Protein AF-A0A4Y9FFL8-F1 (afdb_monomer_lite)

Sequence (104 aa):
MRAQAFAAELDRLGPDADGRYERDERHRDDGAGQRETKPERLPLFPPLPPAAPYPLDALGPILGEAASAIARKVQAPAAIAAQSVLAAASLAVQAHADVRMPYG

Foldseek 3Di:
DPPVVVVVVVVVPDPPPPPPDDDDDPDDDDDDDDPPPDDDDDDPDDPDDDDDADCLCVVPDPLSVQLVVCCVVVVHRSVVSSVVSVVVVCVVCPVPDDDDDPPD

Structure (mmCIF, N/CA/C/O backbone):
data_AF-A0A4Y9FFL8-F1
#
_entry.id   AF-A0A4Y9FFL8-F1
#
loop_
_atom_site.group_PDB
_atom_site.id
_atom_site.type_symbol
_atom_site.label_atom_id
_atom_site.label_alt_id
_atom_site.label_comp_id
_atom_site.label_asym_id
_atom_site.label_entity_id
_atom_site.label_seq_id
_atom_site.pdbx_PDB_ins_code
_atom_site.Cartn_x
_atom_site.Cartn_y
_atom_site.Cartn_z
_atom_site.occupancy
_atom_site.B_iso_or_equiv
_atom_site.auth_seq_id
_atom_site.auth_comp_id
_atom_site.auth_asym_id
_atom_site.auth_atom_id
_atom_site.pdbx_PDB_model_num
ATOM 1 N N . MET A 1 1 ? 19.309 22.446 35.422 1.00 55.34 1 MET A N 1
ATOM 2 C CA . MET A 1 1 ? 18.601 23.109 36.542 1.00 55.34 1 MET A CA 1
ATOM 3 C C . MET A 1 1 ? 17.580 24.137 36.010 1.00 55.34 1 MET A C 1
ATOM 5 O O . MET A 1 1 ? 17.666 25.309 36.333 1.00 55.34 1 MET A O 1
ATOM 9 N N . ARG A 1 2 ? 16.642 23.726 35.132 1.00 57.72 2 ARG A N 1
ATOM 10 C CA . ARG A 1 2 ? 15.629 24.617 34.505 1.00 57.72 2 ARG A CA 1
ATOM 11 C C . ARG A 1 2 ? 14.190 24.067 34.515 1.00 57.72 2 ARG A C 1
ATOM 13 O O . ARG A 1 2 ? 13.279 24.782 34.131 1.00 57.72 2 ARG A O 1
ATOM 20 N N . ALA A 1 3 ? 13.971 22.838 34.988 1.00 51.78 3 ALA A N 1
ATOM 21 C CA . ALA A 1 3 ? 12.637 22.227 35.018 1.00 51.78 3 ALA A CA 1
ATOM 22 C C . ALA A 1 3 ? 11.778 22.706 36.206 1.00 51.78 3 ALA A C 1
ATOM 24 O O . ALA A 1 3 ? 10.569 22.849 36.072 1.00 51.78 3 ALA A O 1
ATOM 25 N N . GLN A 1 4 ? 12.398 23.015 37.351 1.00 53.84 4 GLN A N 1
ATOM 26 C CA . GLN A 1 4 ? 11.656 23.397 38.562 1.00 53.84 4 GLN A CA 1
ATOM 27 C C . GLN A 1 4 ? 11.091 24.824 38.512 1.00 53.84 4 GLN A C 1
ATOM 29 O O . GLN A 1 4 ? 10.057 25.088 39.112 1.00 53.84 4 GLN A O 1
ATOM 34 N N . ALA A 1 5 ? 11.713 25.725 37.744 1.00 58.94 5 ALA A N 1
ATOM 35 C CA . ALA A 1 5 ? 11.212 27.090 37.573 1.00 58.94 5 ALA A CA 1
ATOM 36 C C . ALA A 1 5 ? 9.942 27.146 36.703 1.00 58.94 5 ALA A C 1
ATOM 38 O O . ALA A 1 5 ? 9.076 27.975 36.943 1.00 58.94 5 ALA A O 1
ATOM 39 N N . PHE A 1 6 ? 9.809 26.245 35.724 1.00 55.44 6 PHE A N 1
ATOM 40 C CA . PHE A 1 6 ? 8.643 26.199 34.836 1.00 55.44 6 PHE A CA 1
ATOM 41 C C . PHE A 1 6 ? 7.421 25.565 35.518 1.00 55.44 6 PHE A C 1
ATOM 43 O O . PHE A 1 6 ? 6.304 26.034 35.342 1.00 55.44 6 PHE A O 1
ATOM 50 N N . ALA A 1 7 ? 7.636 24.550 36.361 1.00 55.81 7 ALA A N 1
ATOM 51 C CA . ALA A 1 7 ? 6.566 23.930 37.143 1.00 55.81 7 ALA A CA 1
ATOM 52 C C . ALA A 1 7 ? 5.965 24.889 38.190 1.00 55.81 7 ALA A C 1
ATOM 54 O O . ALA A 1 7 ? 4.754 24.902 38.373 1.00 55.81 7 ALA A O 1
ATOM 55 N N . ALA A 1 8 ? 6.788 25.734 38.823 1.00 59.16 8 ALA A N 1
ATOM 56 C CA . ALA A 1 8 ? 6.314 26.749 39.770 1.00 59.16 8 ALA A CA 1
ATOM 57 C C . ALA A 1 8 ? 5.522 27.888 39.093 1.00 59.16 8 ALA A C 1
ATOM 59 O O . ALA A 1 8 ? 4.647 28.489 39.710 1.00 59.16 8 ALA A O 1
ATOM 60 N N . GLU A 1 9 ? 5.816 28.182 37.824 1.00 57.25 9 GLU A N 1
ATOM 61 C CA . GLU A 1 9 ? 5.106 29.206 37.050 1.00 57.25 9 GLU A CA 1
ATOM 62 C C . GLU A 1 9 ? 3.740 28.703 36.555 1.00 57.25 9 GLU A C 1
ATOM 64 O O . GLU A 1 9 ? 2.776 29.464 36.509 1.00 57.25 9 GLU A O 1
ATOM 69 N N . LEU A 1 10 ? 3.631 27.405 36.253 1.00 59.69 10 LEU A N 1
ATOM 70 C CA . LEU A 1 10 ? 2.363 26.765 35.894 1.00 59.69 10 LEU A CA 1
ATOM 71 C C . LEU A 1 10 ? 1.413 26.610 37.090 1.00 59.69 10 LEU A C 1
ATOM 73 O O . LEU A 1 10 ? 0.207 26.705 36.907 1.00 59.69 10 LEU A O 1
ATOM 77 N N . ASP A 1 11 ? 1.940 26.441 38.303 1.00 62.75 11 ASP A N 1
ATOM 78 C CA . ASP A 1 11 ? 1.142 26.389 39.539 1.00 62.75 11 ASP A CA 1
ATOM 79 C C . ASP A 1 11 ? 0.591 27.775 39.941 1.00 62.75 11 ASP A C 1
ATOM 81 O O . ASP A 1 11 ? -0.494 27.891 40.506 1.00 62.75 11 ASP A O 1
ATOM 85 N N . ARG A 1 12 ? 1.296 28.860 39.571 1.00 58.19 12 ARG A N 1
ATOM 86 C CA . ARG A 1 12 ? 0.791 30.245 39.683 1.00 58.19 12 ARG A CA 1
ATOM 87 C C . ARG A 1 12 ? -0.357 30.546 38.728 1.00 58.19 12 ARG A C 1
ATOM 89 O O . ARG A 1 12 ? -1.192 31.394 39.033 1.00 58.19 12 ARG A O 1
ATOM 96 N N . LEU A 1 13 ? -0.377 29.890 37.575 1.00 55.12 13 LEU A N 1
ATOM 97 C CA . LEU A 1 13 ? -1.447 29.972 36.587 1.00 55.12 13 LEU A CA 1
ATOM 98 C C . LEU A 1 13 ? -2.471 28.869 36.869 1.00 55.12 13 LEU A C 1
ATOM 100 O O . LEU A 1 13 ? -2.753 28.014 36.031 1.00 55.12 13 LEU A O 1
ATOM 104 N N . GLY A 1 14 ? -3.033 28.910 38.080 1.00 50.06 14 GLY A N 1
ATOM 105 C CA . GLY A 1 14 ? -4.270 28.207 38.392 1.00 50.06 14 GLY A CA 1
ATOM 106 C C . GLY A 1 14 ? -5.394 28.593 37.410 1.00 50.06 14 GLY A C 1
ATOM 107 O O . GLY A 1 14 ? -5.297 29.612 36.719 1.00 50.06 14 GLY A O 1
ATOM 108 N N . PRO A 1 15 ? -6.458 27.780 37.317 1.00 54.72 15 PRO A N 1
ATOM 109 C CA . PRO A 1 15 ? -7.449 27.777 36.233 1.00 54.72 15 PRO A CA 1
ATOM 110 C C . PRO A 1 15 ? -8.448 28.957 36.244 1.00 54.72 15 PRO A C 1
ATOM 112 O O . PRO A 1 15 ? -9.603 28.796 35.863 1.00 54.72 15 PRO A O 1
ATOM 115 N N . ASP A 1 16 ? -8.006 30.159 36.609 1.00 53.19 16 ASP A N 1
ATOM 116 C CA . ASP A 1 16 ? -8.844 31.354 36.773 1.00 53.19 16 ASP A CA 1
ATOM 117 C C . ASP A 1 16 ? -8.692 32.349 35.604 1.00 53.19 16 ASP A C 1
ATOM 119 O O . ASP A 1 16 ? -8.717 33.570 35.776 1.00 53.19 16 ASP A O 1
ATOM 123 N N . ALA A 1 17 ? -8.542 31.841 34.377 1.00 51.78 17 ALA A N 1
ATOM 124 C CA . ALA A 1 17 ? -8.504 32.667 33.163 1.00 51.78 17 ALA A CA 1
ATOM 125 C C . ALA A 1 17 ? -9.897 33.117 32.666 1.00 51.78 17 ALA A C 1
ATOM 127 O O . ALA A 1 17 ? -9.989 33.717 31.599 1.00 51.78 17 ALA A O 1
ATOM 128 N N . ASP A 1 18 ? -10.958 32.899 33.450 1.00 50.88 18 ASP A N 1
ATOM 129 C CA . ASP A 1 18 ? -12.351 33.217 33.088 1.00 50.88 18 ASP A CA 1
ATOM 130 C C . ASP A 1 18 ? -12.947 34.391 33.900 1.00 50.88 18 ASP A C 1
ATOM 132 O O . ASP A 1 18 ? -14.157 34.503 34.082 1.00 50.88 18 ASP A O 1
ATOM 136 N N . GLY A 1 19 ? -12.106 35.298 34.408 1.00 50.50 19 GLY A N 1
ATOM 137 C CA . GLY A 1 19 ? -12.516 36.295 35.409 1.00 50.50 19 GLY A CA 1
ATOM 138 C C . GLY A 1 19 ? -12.632 37.764 34.981 1.00 50.50 19 GLY A C 1
ATOM 139 O O . GLY A 1 19 ? -12.705 38.610 35.866 1.00 50.50 19 GLY A O 1
ATOM 140 N N . ARG A 1 20 ? -12.596 38.138 33.692 1.00 47.66 20 ARG A N 1
ATOM 141 C CA . ARG A 1 20 ? -12.602 39.572 33.299 1.00 47.66 20 ARG A CA 1
ATOM 142 C C . ARG A 1 20 ? -13.613 39.958 32.218 1.00 47.66 20 ARG A C 1
ATOM 144 O O . ARG A 1 20 ? -13.265 40.578 31.219 1.00 47.66 20 ARG A O 1
ATOM 151 N N . TYR A 1 21 ? -14.884 39.678 32.483 1.00 46.72 21 TYR A N 1
ATOM 152 C CA . TYR A 1 21 ? -15.973 40.544 32.026 1.00 46.72 21 TYR A CA 1
ATOM 153 C C . TYR A 1 21 ? -16.782 40.957 33.256 1.00 46.72 21 TYR A C 1
ATOM 155 O O . TYR A 1 21 ? -17.660 40.229 33.712 1.00 46.72 21 TYR A O 1
ATOM 163 N N . GLU A 1 22 ? -16.424 42.105 33.827 1.00 48.34 22 GLU A N 1
ATOM 164 C CA . GLU A 1 22 ? -17.141 42.742 34.932 1.00 48.34 22 GLU A CA 1
ATOM 165 C C . GLU A 1 22 ? -18.566 43.071 34.474 1.00 48.34 22 GLU A C 1
ATOM 167 O O . GLU A 1 22 ? -18.788 43.954 33.643 1.00 48.34 22 GLU A O 1
ATOM 172 N N . ARG A 1 23 ? -19.549 42.327 34.988 1.00 49.41 23 ARG A N 1
ATOM 173 C CA . ARG A 1 23 ? -20.957 42.690 34.859 1.00 49.41 23 ARG A CA 1
ATOM 174 C C . ARG A 1 23 ? -21.328 43.500 36.091 1.00 49.41 23 ARG A C 1
ATOM 176 O O . ARG A 1 23 ? -21.271 42.991 37.198 1.00 49.41 23 ARG A O 1
ATOM 183 N N . ASP A 1 24 ? -21.693 44.750 35.856 1.00 48.94 24 ASP A N 1
ATOM 184 C CA . ASP A 1 24 ? -22.082 45.751 36.847 1.00 48.94 24 ASP A CA 1
ATOM 185 C C . ASP A 1 24 ? -23.184 45.213 37.792 1.00 48.94 24 ASP A C 1
ATOM 187 O O . ASP A 1 24 ? -24.329 44.975 37.385 1.00 48.94 24 ASP A O 1
ATOM 191 N N . GLU A 1 25 ?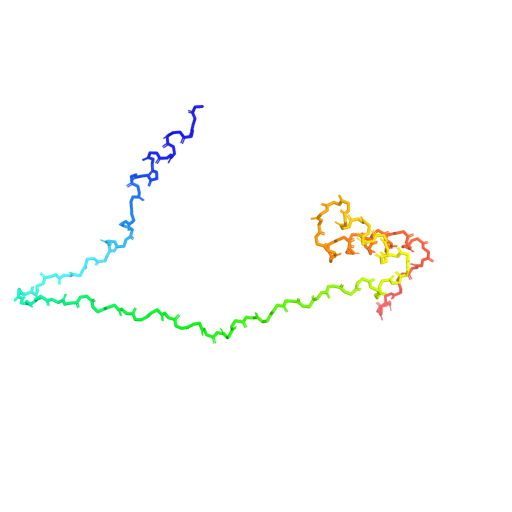 -22.825 44.955 39.053 1.00 43.66 25 GLU A N 1
ATOM 192 C CA . GLU A 1 25 ? -23.700 44.368 40.070 1.00 43.66 25 GLU A CA 1
ATOM 193 C C . GLU A 1 25 ? -24.420 45.462 40.865 1.00 43.66 25 GLU A C 1
ATOM 195 O O . GLU A 1 25 ? -23.971 45.941 41.905 1.00 43.66 25 GLU A O 1
ATOM 200 N N . ARG A 1 26 ? -25.628 45.802 40.416 1.00 49.53 26 ARG A N 1
ATOM 201 C CA . ARG A 1 26 ? -26.700 46.188 41.341 1.00 49.53 26 ARG A CA 1
ATOM 202 C C . ARG A 1 26 ? -27.838 45.188 41.235 1.00 49.53 26 ARG A C 1
ATOM 204 O O . ARG A 1 26 ? -28.890 45.490 40.675 1.00 49.53 26 ARG A O 1
ATOM 211 N N . HIS A 1 27 ? -27.631 43.996 41.785 1.00 46.31 27 HIS A N 1
ATOM 212 C CA . HIS A 1 27 ? -28.741 43.125 42.145 1.00 46.31 27 HIS A CA 1
ATOM 213 C C . HIS A 1 27 ? -28.586 42.690 43.596 1.00 46.31 27 HIS A C 1
ATOM 215 O O . HIS A 1 27 ? -27.574 42.129 43.999 1.00 46.31 27 HIS A O 1
ATOM 221 N N . ARG A 1 28 ? -29.581 43.093 44.378 1.00 47.09 28 ARG A N 1
ATOM 222 C CA . ARG A 1 28 ? -29.726 42.839 45.804 1.00 47.09 28 ARG A CA 1
ATOM 223 C C . ARG A 1 28 ? -29.906 41.333 46.018 1.00 47.09 28 ARG A C 1
ATOM 225 O O . ARG A 1 28 ? -30.484 40.676 45.158 1.00 47.09 28 ARG A O 1
ATOM 232 N N . ASP A 1 29 ? -29.386 40.866 47.148 1.00 52.56 29 ASP A N 1
ATOM 233 C CA . ASP A 1 29 ? -29.584 39.545 47.756 1.00 52.56 29 ASP A CA 1
ATOM 234 C C . ASP A 1 29 ? -30.963 38.941 47.458 1.00 52.56 29 ASP A C 1
ATOM 236 O O . ASP A 1 29 ? -31.948 39.660 47.600 1.00 52.56 29 ASP A O 1
ATOM 240 N N . ASP A 1 30 ? -30.987 37.673 47.024 1.00 49.34 30 ASP A N 1
ATOM 241 C CA . ASP A 1 30 ? -32.004 36.669 47.367 1.00 49.34 30 ASP A CA 1
ATOM 242 C C . ASP A 1 30 ? -31.704 35.326 46.658 1.00 49.34 30 ASP A C 1
ATOM 244 O O . ASP A 1 30 ? -31.828 35.187 45.440 1.00 49.34 30 ASP A O 1
ATOM 248 N N . GLY A 1 31 ? -31.394 34.289 47.445 1.00 42.03 31 GLY A N 1
ATOM 249 C CA . GLY A 1 31 ? -31.715 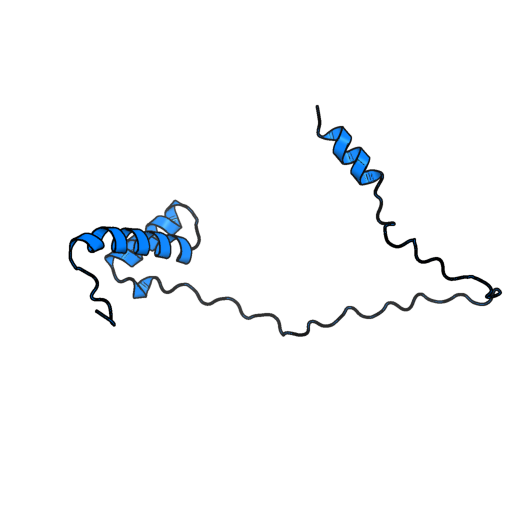32.901 47.088 1.00 42.03 31 GLY A CA 1
ATOM 250 C C . GLY A 1 31 ? -30.542 31.974 46.753 1.00 42.03 31 GLY A C 1
ATOM 251 O O . GLY A 1 31 ? -29.759 32.196 45.833 1.00 42.03 31 GLY A O 1
ATOM 252 N N . ALA A 1 32 ? -30.481 30.853 47.476 1.00 51.38 32 ALA A N 1
ATOM 253 C CA . ALA A 1 32 ? -29.607 29.714 47.215 1.00 51.38 32 ALA A CA 1
ATOM 254 C C . ALA A 1 32 ? -29.870 29.108 45.818 1.00 51.38 32 ALA A C 1
ATOM 256 O O . ALA A 1 32 ? -30.679 28.195 45.656 1.00 51.38 32 ALA A O 1
ATOM 257 N N . GLY A 1 33 ? -29.188 29.625 44.796 1.00 44.16 33 GLY A N 1
ATOM 258 C CA . GLY A 1 33 ? -29.239 29.105 43.434 1.00 44.16 33 GLY A CA 1
ATOM 259 C C . GLY A 1 33 ? -28.453 27.803 43.314 1.00 44.16 33 GLY A C 1
ATOM 260 O O . GLY A 1 33 ? -27.221 27.803 43.321 1.00 44.16 33 GLY A O 1
ATOM 261 N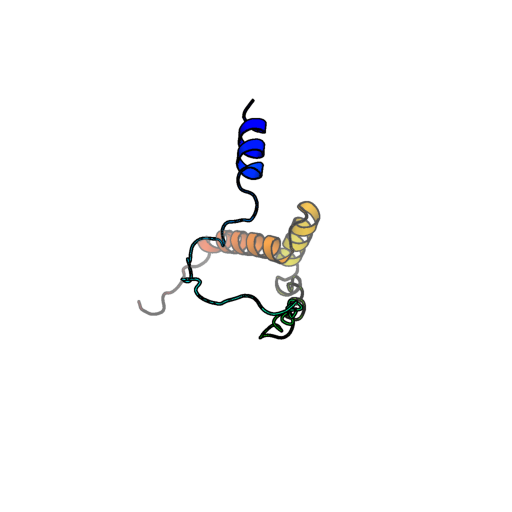 N . GLN A 1 34 ? -29.160 26.680 43.188 1.00 54.16 34 GLN A N 1
ATOM 262 C CA . GLN A 1 34 ? -28.569 25.422 42.736 1.00 54.16 34 GLN A CA 1
ATOM 263 C C . GLN A 1 34 ? -27.914 25.667 41.370 1.00 54.16 34 GLN A C 1
ATOM 265 O O . GLN A 1 34 ? -28.579 26.101 40.431 1.00 54.16 34 GLN A O 1
ATOM 270 N N . ARG A 1 35 ? -26.600 25.429 41.260 1.00 58.97 35 ARG A N 1
ATOM 271 C CA . ARG A 1 35 ? -25.878 25.507 39.984 1.00 58.97 35 ARG A CA 1
ATOM 272 C C . ARG A 1 35 ? -26.432 24.420 39.068 1.00 58.97 35 ARG A C 1
ATOM 274 O O . ARG A 1 35 ? -26.084 23.253 39.221 1.00 58.97 35 ARG A O 1
ATOM 281 N N . GLU A 1 36 ? -27.318 24.800 38.157 1.00 63.88 36 GLU A N 1
ATOM 282 C CA . GLU A 1 36 ? -27.869 23.901 37.152 1.00 63.88 36 GLU A CA 1
ATOM 283 C C . GLU A 1 36 ? -26.717 23.344 36.305 1.00 63.88 36 GLU A C 1
ATOM 285 O O . GLU A 1 36 ? -26.044 24.063 35.561 1.00 63.88 36 GLU A O 1
ATOM 290 N N . THR A 1 37 ? -26.427 22.053 36.477 1.00 63.34 37 THR A N 1
ATOM 291 C CA . THR A 1 37 ? -25.417 21.340 35.698 1.00 63.34 37 THR A CA 1
ATOM 292 C C . THR A 1 37 ? -25.922 21.242 34.268 1.00 63.34 37 THR A C 1
ATOM 294 O O . THR A 1 37 ? -26.771 20.409 33.951 1.00 63.34 37 THR A O 1
ATO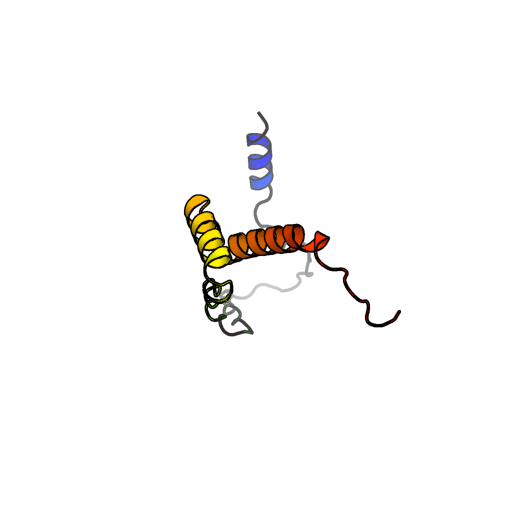M 297 N N . LYS A 1 38 ? -25.435 22.128 33.399 1.00 71.00 38 LYS A N 1
ATOM 298 C CA . LYS A 1 38 ? -25.769 22.098 31.976 1.00 71.00 38 LYS A CA 1
ATOM 299 C C . LYS A 1 38 ? -25.369 20.722 31.414 1.00 71.00 38 LYS A C 1
ATOM 301 O O . LYS A 1 38 ? -24.216 20.335 31.610 1.00 71.00 38 LYS A O 1
ATOM 306 N N . PRO A 1 39 ? -26.273 19.978 30.752 1.00 74.38 39 PRO A N 1
ATOM 307 C CA . PRO A 1 39 ? -25.941 18.660 30.227 1.00 74.38 39 PRO A CA 1
ATOM 308 C C . PRO A 1 39 ? -24.791 18.764 29.221 1.00 74.38 39 PRO A C 1
ATOM 310 O O . PRO A 1 39 ? -24.716 19.721 28.442 1.00 74.38 39 PRO A O 1
ATOM 313 N N . GLU A 1 40 ? -23.884 17.788 29.265 1.00 80.81 40 GLU A N 1
ATOM 314 C CA . GLU A 1 40 ? -22.756 17.699 28.341 1.00 80.81 40 GLU A CA 1
ATOM 315 C C . GLU A 1 40 ? -23.266 17.702 26.892 1.00 80.81 40 GLU A C 1
ATOM 317 O O . GLU A 1 40 ? -24.278 17.076 26.563 1.00 80.81 40 GLU A O 1
ATOM 322 N N . ARG A 1 41 ? -22.615 18.486 26.024 1.00 82.88 41 ARG A N 1
ATOM 323 C CA . ARG A 1 41 ? -23.080 18.678 24.645 1.00 82.88 41 ARG A CA 1
ATOM 324 C C . ARG A 1 41 ? -22.970 17.357 23.890 1.00 82.88 41 ARG A C 1
ATOM 326 O O . ARG A 1 41 ? -21.880 16.806 23.773 1.00 82.88 41 ARG A O 1
ATOM 333 N N . LEU A 1 42 ? -24.081 16.890 23.325 1.00 85.44 42 LEU A N 1
ATOM 334 C CA . LEU A 1 42 ? -24.084 15.688 22.498 1.00 85.44 42 LEU A CA 1
ATOM 335 C C . LEU A 1 42 ? -23.268 15.928 21.208 1.00 85.44 42 LEU A C 1
ATOM 337 O O . LEU A 1 42 ? -23.480 16.957 20.555 1.00 85.44 42 LEU A O 1
ATOM 341 N N . PRO A 1 43 ? -22.352 15.017 20.821 1.00 85.69 43 PRO A N 1
ATOM 342 C CA . PRO A 1 43 ? -21.596 15.137 19.578 1.00 85.69 43 PRO A CA 1
ATOM 343 C C . PRO A 1 43 ? -22.509 15.245 18.353 1.00 85.69 43 PRO A C 1
ATOM 345 O O . PRO A 1 43 ? -23.495 14.520 18.239 1.00 85.69 43 PRO A O 1
ATOM 348 N N . LEU A 1 44 ? -22.155 16.131 17.415 1.00 89.88 44 LEU A N 1
ATOM 349 C CA . LEU A 1 44 ? -22.920 16.336 16.177 1.00 89.88 44 LEU A CA 1
ATOM 350 C C . LEU A 1 44 ? -22.872 15.111 15.255 1.00 89.88 44 LEU A C 1
ATOM 352 O O . LEU A 1 44 ? -23.845 14.813 14.566 1.00 89.88 44 LEU A O 1
ATOM 356 N N . PHE A 1 45 ? -21.731 14.420 15.234 1.00 90.62 45 PHE A N 1
ATOM 357 C CA . PHE A 1 45 ? -21.536 13.226 14.427 1.00 90.62 45 PHE A CA 1
ATOM 358 C C . PHE A 1 45 ? -21.566 11.975 15.298 1.00 90.62 45 PHE A C 1
ATOM 360 O O . PHE A 1 45 ? -21.005 11.984 16.400 1.00 90.62 45 PHE A O 1
ATOM 367 N N . PRO A 1 46 ? -22.156 10.881 14.789 1.00 86.69 46 PRO A N 1
ATOM 368 C CA . PRO A 1 46 ? -21.965 9.569 15.379 1.00 86.69 46 PRO A CA 1
ATOM 369 C C . PRO A 1 46 ? -20.468 9.234 15.485 1.00 86.69 46 PRO A C 1
ATOM 371 O O . PRO A 1 46 ? -19.680 9.691 14.648 1.00 86.69 46 PRO A O 1
ATOM 374 N N . PRO A 1 47 ? -20.063 8.404 16.461 1.00 87.81 47 PRO A N 1
ATOM 375 C CA . PRO A 1 47 ? -18.711 7.864 16.511 1.00 87.81 47 PRO A CA 1
ATOM 376 C C . PRO A 1 47 ? -18.333 7.214 15.176 1.00 87.81 47 PRO A C 1
ATOM 378 O O . PRO A 1 47 ? -19.105 6.434 14.612 1.00 87.81 47 PRO A O 1
ATOM 381 N N . LEU A 1 48 ? -17.147 7.549 14.668 1.00 90.25 48 LEU A N 1
ATOM 382 C CA . LEU A 1 48 ? -16.662 7.007 13.404 1.00 90.25 48 LEU A CA 1
ATOM 383 C C . LEU A 1 48 ? -16.413 5.496 13.549 1.00 90.25 48 LEU A C 1
ATOM 385 O O . LEU A 1 48 ? -15.829 5.079 14.556 1.00 90.25 48 LEU A O 1
ATOM 389 N N . PRO A 1 49 ? -16.810 4.665 12.568 1.00 91.06 49 PRO A N 1
ATOM 390 C CA . PRO A 1 49 ? -16.434 3.259 12.579 1.00 91.06 49 PRO A CA 1
ATOM 391 C C . PRO A 1 49 ? -14.903 3.103 12.495 1.00 91.06 49 PRO A C 1
ATOM 393 O O . PRO A 1 49 ? -14.222 3.976 11.946 1.00 91.06 49 PRO A O 1
ATOM 396 N N . PRO A 1 50 ? -14.345 1.987 12.999 1.00 90.44 50 PRO A N 1
ATOM 397 C CA . PRO A 1 50 ? -12.926 1.686 12.848 1.00 90.44 50 PRO A CA 1
ATOM 398 C C . PRO A 1 50 ? -12.498 1.679 11.377 1.00 90.44 50 PRO A C 1
ATOM 400 O O . PRO A 1 50 ? -13.235 1.213 10.506 1.00 90.44 50 PRO A O 1
ATOM 403 N N . ALA A 1 51 ? -11.285 2.164 11.103 1.00 89.56 51 ALA A N 1
ATOM 404 C CA . ALA A 1 51 ? -10.721 2.120 9.760 1.00 89.56 51 ALA A CA 1
ATOM 405 C C . ALA A 1 51 ? -10.527 0.668 9.294 1.00 89.56 51 ALA A C 1
ATOM 407 O O . ALA A 1 51 ? -10.071 -0.188 10.057 1.00 89.56 51 ALA A O 1
ATOM 408 N N . ALA A 1 52 ? -10.841 0.403 8.025 1.00 94.00 52 ALA A N 1
ATOM 409 C CA . ALA A 1 52 ? -10.556 -0.888 7.416 1.00 94.00 52 ALA A CA 1
ATOM 410 C C . ALA A 1 52 ? -9.032 -1.143 7.361 1.00 94.00 52 ALA A C 1
ATOM 412 O O . ALA A 1 52 ? -8.260 -0.193 7.180 1.00 94.00 52 ALA A O 1
ATOM 413 N N . PRO A 1 53 ? -8.576 -2.403 7.485 1.00 93.81 53 PRO A N 1
ATOM 414 C CA . PRO A 1 53 ? -7.166 -2.744 7.331 1.00 93.81 53 PRO A CA 1
ATOM 415 C C . PRO A 1 53 ? -6.621 -2.371 5.948 1.00 93.81 53 PRO A C 1
ATOM 417 O O . PRO A 1 53 ? -7.329 -2.437 4.943 1.00 93.81 53 PRO A O 1
ATOM 420 N N . TYR A 1 54 ? -5.335 -2.023 5.887 1.00 95.44 54 TYR A N 1
ATOM 421 C CA . TYR A 1 54 ? -4.668 -1.740 4.618 1.00 95.44 54 TYR A CA 1
ATOM 422 C C . TYR A 1 54 ? -4.493 -3.030 3.788 1.00 95.44 54 TYR A C 1
ATOM 424 O O . TYR A 1 54 ? -4.000 -4.023 4.331 1.00 95.44 54 TYR A O 1
ATOM 432 N N . PRO A 1 55 ? -4.840 -3.035 2.486 1.00 96.81 55 PRO A N 1
ATOM 433 C CA . PRO A 1 55 ? -4.851 -4.246 1.667 1.00 96.81 55 PRO A CA 1
ATOM 434 C C . PRO A 1 55 ? -3.445 -4.604 1.159 1.00 96.81 55 PRO A C 1
ATOM 436 O O . PRO A 1 55 ? -3.093 -4.307 0.020 1.00 96.81 55 PRO A O 1
ATOM 439 N N . LEU A 1 56 ? -2.627 -5.254 1.993 1.00 96.75 56 LEU A N 1
ATOM 440 C CA . LEU A 1 56 ? -1.270 -5.676 1.605 1.00 96.75 56 LEU A CA 1
ATOM 441 C C . LEU A 1 56 ? -1.260 -6.632 0.403 1.00 96.75 56 LEU A C 1
ATOM 443 O O . LEU A 1 56 ? -0.365 -6.552 -0.434 1.00 96.75 56 LEU A O 1
ATOM 447 N N . ASP A 1 57 ? -2.281 -7.474 0.278 1.00 96.38 57 ASP A N 1
ATOM 448 C CA . ASP A 1 57 ? -2.386 -8.479 -0.785 1.00 96.38 57 ASP A CA 1
ATOM 449 C C . ASP A 1 57 ? -2.520 -7.839 -2.178 1.00 96.38 57 ASP A C 1
ATOM 451 O O . ASP 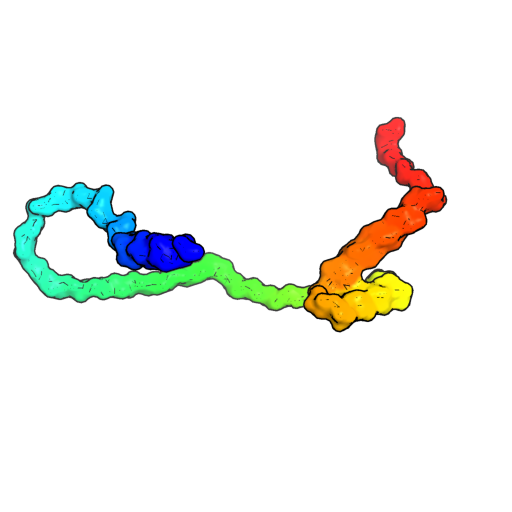A 1 57 ? -2.075 -8.401 -3.180 1.00 96.38 57 ASP A O 1
ATOM 455 N N . ALA A 1 58 ? -3.069 -6.620 -2.248 1.00 97.50 58 ALA A N 1
ATOM 456 C CA . ALA A 1 58 ? -3.207 -5.865 -3.492 1.00 97.50 58 ALA A CA 1
ATOM 457 C C . ALA A 1 58 ? -1.858 -5.384 -4.060 1.00 97.50 58 ALA A C 1
ATOM 459 O O . ALA A 1 58 ? -1.783 -5.032 -5.235 1.00 97.50 58 ALA A O 1
ATOM 460 N N . LEU A 1 59 ? -0.786 -5.384 -3.256 1.00 96.81 59 LEU A N 1
ATOM 461 C CA . LEU A 1 59 ? 0.566 -5.036 -3.705 1.00 96.81 59 LEU A CA 1
ATOM 462 C C . LEU A 1 59 ? 1.258 -6.201 -4.437 1.00 96.81 59 LEU A C 1
ATOM 464 O O . LEU A 1 59 ? 2.356 -6.034 -4.972 1.00 96.81 59 LEU A O 1
ATOM 468 N N . GLY A 1 60 ? 0.632 -7.379 -4.466 1.00 97.00 60 GLY A N 1
ATOM 469 C CA . GLY A 1 60 ? 1.197 -8.581 -5.061 1.00 97.00 60 GLY A CA 1
ATOM 470 C C . GLY A 1 60 ? 2.285 -9.236 -4.198 1.00 97.00 60 GLY A C 1
ATOM 471 O O . GLY A 1 60 ? 2.643 -8.742 -3.125 1.00 97.00 60 GLY A O 1
ATOM 472 N N . PRO A 1 61 ? 2.844 -10.365 -4.666 1.00 96.75 61 PRO A N 1
ATOM 473 C CA . PRO A 1 61 ? 3.626 -11.271 -3.823 1.00 96.75 61 PRO A CA 1
ATOM 474 C C . PRO A 1 61 ? 4.990 -10.716 -3.398 1.00 96.75 61 PRO A C 1
ATOM 476 O O . PRO A 1 61 ? 5.522 -11.134 -2.379 1.00 96.75 61 PRO A O 1
ATOM 479 N N . ILE A 1 62 ? 5.572 -9.783 -4.160 1.00 97.44 62 ILE A N 1
ATOM 480 C CA . ILE A 1 62 ? 6.902 -9.229 -3.857 1.00 97.44 62 ILE A CA 1
ATOM 481 C C . ILE A 1 62 ? 6.779 -8.017 -2.929 1.00 97.44 62 ILE A C 1
ATOM 483 O O . ILE A 1 62 ? 7.359 -7.994 -1.844 1.00 97.44 62 ILE A O 1
ATOM 487 N N . LEU A 1 63 ? 6.018 -7.000 -3.343 1.00 98.06 63 LEU A N 1
ATOM 488 C CA . LEU A 1 63 ? 5.914 -5.748 -2.591 1.00 98.06 63 LEU A CA 1
ATOM 489 C C . LEU A 1 63 ? 5.065 -5.911 -1.323 1.00 98.06 63 LEU A C 1
ATOM 491 O O . LEU A 1 63 ? 5.390 -5.305 -0.302 1.00 98.06 63 LEU A O 1
ATOM 495 N N . GLY A 1 64 ? 4.025 -6.752 -1.361 1.00 98.00 64 GLY A N 1
ATOM 496 C CA . GLY A 1 64 ? 3.191 -7.059 -0.197 1.00 98.00 64 GLY A CA 1
ATOM 497 C C . GLY A 1 64 ? 3.981 -7.748 0.919 1.00 98.00 64 GLY A C 1
ATOM 498 O O . GLY A 1 64 ? 3.954 -7.291 2.064 1.00 98.00 64 GLY A O 1
ATOM 499 N N . GLU A 1 65 ? 4.762 -8.781 0.587 1.00 97.88 65 GLU A N 1
ATOM 500 C CA . GLU A 1 65 ? 5.638 -9.465 1.550 1.00 97.88 65 GLU A CA 1
ATOM 501 C C . GLU A 1 65 ? 6.726 -8.539 2.098 1.00 97.88 65 GLU A C 1
ATOM 503 O O . GLU A 1 65 ? 6.958 -8.512 3.308 1.00 97.88 65 GLU A O 1
ATOM 508 N N . ALA A 1 66 ? 7.346 -7.719 1.242 1.00 98.00 66 ALA A N 1
ATOM 509 C CA . ALA A 1 66 ? 8.330 -6.731 1.679 1.00 98.00 66 ALA A CA 1
ATOM 510 C C . ALA A 1 66 ? 7.725 -5.735 2.684 1.00 98.00 66 ALA A C 1
ATOM 512 O O . ALA A 1 66 ? 8.280 -5.530 3.765 1.00 98.00 66 ALA A O 1
ATOM 513 N N . ALA A 1 67 ? 6.559 -5.161 2.373 1.00 98.25 67 ALA A N 1
ATOM 514 C CA . ALA A 1 67 ? 5.858 -4.237 3.260 1.00 98.25 67 ALA A CA 1
ATOM 515 C C . ALA A 1 67 ? 5.458 -4.902 4.587 1.00 98.25 67 ALA A C 1
ATOM 517 O O . ALA A 1 67 ? 5.651 -4.318 5.655 1.00 98.25 67 ALA A O 1
ATOM 518 N N . SER A 1 68 ? 4.965 -6.143 4.536 1.00 97.94 68 SER A N 1
ATOM 519 C CA . SER A 1 68 ? 4.591 -6.927 5.716 1.00 97.94 68 SER A CA 1
ATOM 520 C C . SER A 1 68 ? 5.798 -7.237 6.607 1.00 97.94 68 SER A C 1
ATOM 522 O O . SER A 1 68 ? 5.761 -7.032 7.823 1.00 97.94 68 SER A O 1
ATOM 524 N N . ALA A 1 69 ? 6.912 -7.670 6.012 1.00 98.12 69 ALA A N 1
ATOM 525 C CA . ALA A 1 69 ? 8.158 -7.939 6.721 1.00 98.12 69 ALA A CA 1
ATOM 526 C C . ALA A 1 69 ? 8.735 -6.676 7.374 1.00 98.12 69 ALA A C 1
ATOM 528 O O . ALA A 1 69 ? 9.138 -6.726 8.538 1.00 98.12 69 ALA A O 1
ATOM 529 N N . ILE A 1 70 ? 8.722 -5.540 6.667 1.00 98.00 70 ILE A N 1
ATOM 530 C CA . ILE A 1 70 ? 9.163 -4.250 7.209 1.00 98.00 70 ILE A CA 1
ATOM 531 C C . ILE A 1 70 ? 8.276 -3.845 8.383 1.00 98.00 70 ILE A C 1
ATOM 533 O O . ILE A 1 70 ? 8.807 -3.609 9.465 1.00 98.00 70 ILE A O 1
ATOM 537 N N . ALA A 1 71 ? 6.949 -3.831 8.213 1.00 98.12 71 ALA A N 1
ATOM 538 C CA . ALA A 1 71 ? 6.006 -3.474 9.274 1.00 98.12 71 ALA A CA 1
ATOM 539 C C . ALA A 1 71 ? 6.220 -4.327 10.534 1.00 98.12 71 ALA A C 1
ATOM 541 O O . ALA A 1 71 ? 6.322 -3.789 11.636 1.00 98.12 71 ALA A O 1
ATOM 542 N N . ARG A 1 72 ? 6.403 -5.646 10.369 1.00 97.81 72 ARG A N 1
ATOM 543 C CA . ARG A 1 72 ? 6.748 -6.564 11.466 1.00 97.81 72 ARG A CA 1
ATOM 544 C C . ARG A 1 72 ? 8.096 -6.240 12.105 1.00 97.81 72 ARG A C 1
ATOM 546 O O . ARG A 1 72 ? 8.225 -6.311 13.322 1.00 97.81 72 ARG A O 1
ATOM 553 N N . LYS A 1 73 ? 9.118 -5.896 11.323 1.00 98.19 73 LYS A N 1
ATOM 554 C CA . LYS A 1 73 ? 10.462 -5.644 11.856 1.00 98.19 73 LYS A CA 1
ATOM 555 C C . LYS A 1 73 ? 10.559 -4.321 12.612 1.00 98.19 73 LYS A C 1
ATOM 557 O O . LYS A 1 73 ? 11.204 -4.278 13.655 1.00 98.19 73 LYS A O 1
ATOM 562 N N . VAL A 1 74 ? 9.951 -3.264 12.079 1.00 97.38 74 VAL A N 1
ATOM 563 C CA . VAL A 1 74 ? 10.071 -1.896 12.612 1.00 97.38 74 VAL A CA 1
ATOM 564 C C . VAL A 1 74 ? 8.882 -1.483 13.479 1.00 97.38 74 VAL A C 1
ATOM 566 O O . VAL A 1 74 ? 8.891 -0.388 14.028 1.00 97.38 74 VAL A O 1
ATOM 569 N N . GLN A 1 75 ? 7.874 -2.353 13.613 1.00 97.69 75 GLN A N 1
ATOM 570 C CA . GLN A 1 75 ? 6.662 -2.122 14.408 1.00 97.69 75 GLN A CA 1
ATOM 571 C C . GLN A 1 75 ? 5.891 -0.857 13.981 1.00 97.69 75 GLN A C 1
ATOM 573 O O . GLN A 1 75 ? 5.265 -0.185 14.797 1.00 97.69 75 GLN A O 1
ATOM 578 N N . ALA A 1 76 ? 5.932 -0.531 12.685 1.00 95.62 76 ALA A N 1
ATOM 579 C CA . ALA A 1 76 ? 5.159 0.561 12.098 1.00 95.62 76 ALA A CA 1
ATOM 580 C C . ALA A 1 76 ? 3.823 0.053 11.523 1.00 95.62 76 ALA A C 1
ATOM 582 O O . ALA A 1 76 ? 3.713 -1.126 11.171 1.00 95.62 76 ALA A O 1
ATOM 583 N N . PRO A 1 77 ? 2.814 0.930 11.352 1.00 96.38 77 PRO A N 1
ATOM 584 C CA . PRO A 1 77 ? 1.580 0.567 10.665 1.00 96.38 77 PRO A CA 1
ATOM 585 C C . PRO A 1 77 ? 1.850 0.050 9.245 1.00 96.38 77 PRO A C 1
ATOM 587 O O . PRO A 1 77 ? 2.629 0.644 8.496 1.00 96.38 77 PRO A O 1
ATOM 590 N N . ALA A 1 78 ? 1.153 -1.017 8.844 1.00 96.94 78 ALA A N 1
ATOM 591 C CA . ALA A 1 78 ? 1.330 -1.661 7.539 1.00 96.94 78 ALA A CA 1
ATOM 592 C C . ALA A 1 78 ? 1.185 -0.690 6.353 1.00 96.94 78 ALA A C 1
ATOM 594 O O . ALA A 1 78 ? 1.955 -0.766 5.401 1.00 96.94 78 ALA A O 1
ATOM 595 N N . ALA A 1 79 ? 0.254 0.267 6.443 1.00 97.31 79 ALA A N 1
ATOM 596 C CA . ALA A 1 79 ? 0.052 1.296 5.423 1.00 97.31 79 ALA A CA 1
ATOM 597 C C . ALA A 1 79 ? 1.295 2.180 5.206 1.00 97.31 79 ALA A C 1
ATOM 599 O O . ALA A 1 79 ? 1.606 2.543 4.075 1.00 97.31 79 ALA A O 1
ATOM 600 N N . ILE A 1 80 ? 2.027 2.500 6.279 1.00 97.75 80 ILE A N 1
ATOM 601 C CA . ILE A 1 80 ? 3.236 3.330 6.209 1.00 97.75 80 ILE A CA 1
ATOM 602 C C . ILE A 1 80 ? 4.376 2.546 5.557 1.00 97.75 80 ILE A C 1
ATOM 604 O O . ILE A 1 80 ? 5.017 3.050 4.638 1.00 97.75 80 ILE A O 1
ATOM 608 N N . ALA A 1 81 ? 4.578 1.290 5.965 1.00 97.94 81 ALA A N 1
ATOM 609 C CA . ALA A 1 81 ? 5.572 0.419 5.341 1.00 97.94 81 ALA A CA 1
ATOM 610 C C . ALA A 1 81 ? 5.277 0.197 3.845 1.00 97.94 81 ALA A C 1
ATOM 612 O O . ALA A 1 81 ? 6.174 0.317 3.013 1.00 97.94 81 ALA A O 1
ATOM 613 N N . ALA A 1 82 ? 4.013 -0.059 3.496 1.00 98.00 82 ALA A N 1
ATOM 614 C CA . ALA A 1 82 ? 3.568 -0.215 2.115 1.00 98.00 82 ALA A CA 1
ATOM 615 C C . ALA A 1 82 ? 3.826 1.041 1.271 1.00 98.00 82 ALA A C 1
ATOM 617 O O . ALA A 1 82 ? 4.338 0.934 0.160 1.00 98.00 82 ALA A O 1
ATOM 618 N N . GLN A 1 83 ? 3.543 2.234 1.802 1.00 97.88 83 GLN A N 1
ATOM 619 C CA . GLN A 1 83 ? 3.835 3.495 1.116 1.00 97.88 83 GLN A CA 1
ATOM 620 C C . GLN A 1 83 ? 5.329 3.680 0.836 1.00 97.88 83 GLN A C 1
ATOM 622 O O . GLN A 1 83 ? 5.697 4.021 -0.287 1.00 97.88 83 GLN A O 1
ATOM 627 N N . SER A 1 84 ? 6.201 3.404 1.808 1.00 97.50 84 SER A N 1
ATOM 628 C CA . SER A 1 84 ? 7.651 3.478 1.591 1.00 97.50 84 SER A CA 1
ATOM 629 C C . SER A 1 84 ? 8.128 2.490 0.523 1.00 97.50 84 SER A C 1
ATOM 631 O O . SER A 1 84 ? 8.933 2.855 -0.333 1.00 97.50 84 SER A O 1
ATOM 633 N N . VAL A 1 85 ? 7.604 1.260 0.534 1.00 97.94 85 VAL A N 1
ATOM 634 C CA . VAL A 1 85 ? 7.916 0.246 -0.484 1.00 97.94 85 VAL A CA 1
ATOM 635 C C . VAL A 1 85 ? 7.456 0.694 -1.871 1.00 97.94 85 VAL A C 1
ATOM 637 O O . VAL A 1 85 ? 8.229 0.602 -2.821 1.00 97.94 85 VAL A O 1
ATOM 640 N N . LEU A 1 86 ? 6.238 1.225 -2.000 1.00 97.62 86 LEU A N 1
ATOM 641 C CA . LEU A 1 86 ? 5.718 1.732 -3.273 1.00 97.62 86 LEU A CA 1
ATOM 642 C C . LEU A 1 86 ? 6.529 2.919 -3.796 1.00 97.62 86 LEU A C 1
ATOM 644 O O . LEU A 1 86 ? 6.784 2.991 -4.996 1.00 97.62 86 LEU A O 1
ATOM 648 N N . ALA A 1 87 ? 6.975 3.818 -2.916 1.00 97.88 87 ALA A N 1
ATOM 649 C CA . ALA A 1 87 ? 7.836 4.937 -3.289 1.00 97.88 87 ALA A CA 1
ATOM 650 C C . ALA A 1 87 ? 9.195 4.448 -3.816 1.00 97.88 87 ALA A C 1
ATOM 652 O O . ALA A 1 87 ? 9.638 4.886 -4.877 1.00 97.88 87 ALA A O 1
ATOM 653 N N . ALA A 1 88 ? 9.825 3.495 -3.122 1.00 97.25 88 ALA A N 1
ATOM 654 C CA . ALA A 1 88 ? 11.084 2.895 -3.559 1.00 97.25 88 ALA A CA 1
ATOM 655 C C . ALA A 1 88 ? 10.932 2.126 -4.882 1.00 97.25 88 ALA A C 1
ATOM 657 O O . ALA A 1 88 ? 11.762 2.279 -5.775 1.00 97.25 88 ALA A O 1
ATOM 658 N N . ALA A 1 89 ? 9.857 1.347 -5.037 1.00 96.12 89 ALA A N 1
ATOM 659 C CA . ALA A 1 89 ? 9.555 0.634 -6.276 1.00 96.12 89 ALA A CA 1
ATOM 660 C C . ALA A 1 89 ? 9.323 1.609 -7.438 1.00 96.12 89 ALA A C 1
ATOM 662 O O . ALA A 1 89 ? 9.901 1.429 -8.505 1.00 96.12 89 ALA A O 1
ATOM 663 N N . SER A 1 90 ? 8.546 2.673 -7.207 1.00 94.81 90 SER A N 1
ATOM 664 C CA . SER A 1 90 ? 8.315 3.742 -8.185 1.00 94.81 90 SER A CA 1
ATOM 665 C C . SER A 1 90 ? 9.630 4.374 -8.629 1.00 94.81 90 SER A C 1
ATOM 667 O O . SER A 1 90 ? 9.881 4.479 -9.823 1.00 94.81 90 SER A O 1
ATOM 669 N N . LEU A 1 91 ? 10.498 4.738 -7.682 1.00 94.88 91 LEU A N 1
ATOM 670 C CA . LEU A 1 91 ? 11.813 5.302 -7.980 1.00 94.88 91 LEU A CA 1
ATOM 671 C C . LEU A 1 91 ? 12.690 4.330 -8.782 1.00 94.88 91 LEU A C 1
ATOM 673 O O . LEU A 1 91 ? 13.324 4.739 -9.748 1.00 94.88 91 LEU A O 1
ATOM 677 N N . ALA A 1 92 ? 12.701 3.044 -8.425 1.00 95.00 92 ALA A N 1
ATOM 678 C CA . ALA A 1 92 ? 13.486 2.038 -9.135 1.00 95.00 92 ALA A CA 1
ATOM 679 C C . ALA A 1 92 ? 13.048 1.876 -10.601 1.00 95.00 92 ALA A C 1
ATOM 681 O O . ALA A 1 92 ? 13.890 1.649 -11.466 1.00 95.00 92 ALA A O 1
ATOM 682 N N . VAL A 1 93 ? 11.750 2.019 -10.895 1.00 93.75 93 VAL A N 1
ATOM 683 C CA . VAL A 1 93 ? 11.230 1.858 -12.262 1.00 93.75 93 VAL A CA 1
ATOM 684 C C . VAL A 1 93 ? 11.276 3.137 -13.104 1.00 93.75 93 VAL A C 1
ATOM 686 O O . VAL A 1 93 ? 11.124 3.048 -14.320 1.00 93.75 93 VAL A O 1
ATOM 689 N N . GLN A 1 94 ? 11.521 4.311 -12.506 1.00 92.12 94 GLN A N 1
ATOM 690 C CA . GLN A 1 94 ? 11.498 5.606 -13.211 1.00 92.12 94 GLN A CA 1
ATOM 691 C C . GLN A 1 94 ? 12.429 5.660 -14.429 1.00 92.12 94 GLN A C 1
ATOM 693 O O . GLN A 1 94 ? 12.084 6.279 -15.427 1.00 92.12 94 GLN A O 1
ATOM 698 N N . ALA A 1 95 ? 13.580 4.985 -14.386 1.00 92.19 95 ALA A N 1
ATOM 699 C CA . ALA A 1 95 ? 14.541 4.984 -15.493 1.00 92.19 95 ALA A CA 1
ATOM 700 C C . ALA A 1 95 ? 14.115 4.124 -16.700 1.00 92.19 95 ALA A C 1
ATOM 702 O O . ALA A 1 95 ? 14.791 4.133 -17.727 1.00 92.19 95 ALA A O 1
ATOM 703 N N . HIS A 1 96 ? 13.034 3.348 -16.583 1.00 92.25 96 HIS A N 1
ATOM 704 C CA . HIS A 1 96 ? 12.629 2.384 -17.607 1.00 92.25 96 HIS A CA 1
ATOM 705 C C . HIS A 1 96 ? 11.560 2.910 -18.571 1.00 92.25 96 HIS A C 1
ATOM 707 O O . HIS A 1 96 ? 11.353 2.298 -19.618 1.00 92.25 96 HIS A O 1
ATOM 713 N N . ALA A 1 97 ? 10.869 4.003 -18.238 1.00 86.94 97 ALA A N 1
ATOM 714 C CA . ALA A 1 97 ? 9.825 4.567 -19.087 1.00 86.94 97 ALA A CA 1
ATOM 715 C C . ALA A 1 97 ? 9.620 6.064 -18.827 1.00 86.94 97 ALA A C 1
ATOM 717 O O . ALA A 1 97 ? 9.452 6.483 -17.682 1.00 86.94 97 ALA A O 1
ATOM 718 N N . ASP A 1 98 ? 9.545 6.847 -19.903 1.00 85.88 98 ASP A N 1
ATOM 719 C CA . ASP A 1 98 ? 9.176 8.259 -19.833 1.00 85.88 98 ASP A CA 1
ATOM 720 C C . ASP A 1 98 ? 7.666 8.436 -19.635 1.00 85.88 98 ASP A C 1
ATOM 722 O O . ASP 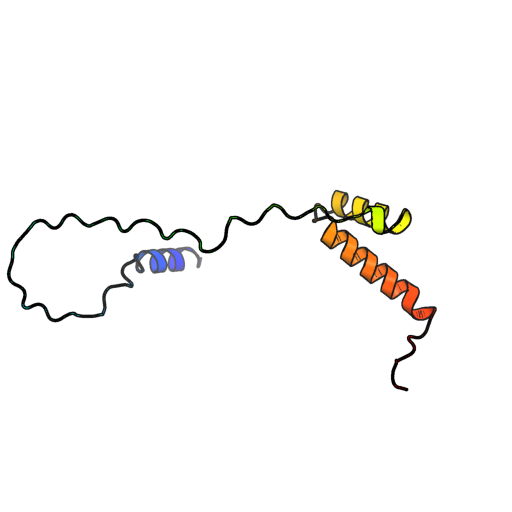A 1 98 ? 6.836 7.732 -20.222 1.00 85.88 98 ASP A O 1
ATOM 726 N N . VAL A 1 99 ? 7.290 9.440 -18.842 1.00 83.94 99 VAL A N 1
ATOM 727 C CA . VAL A 1 99 ? 5.886 9.820 -18.658 1.00 83.94 99 VAL A CA 1
ATOM 728 C C . VAL A 1 99 ? 5.447 10.707 -19.820 1.00 83.94 99 VAL A C 1
ATOM 730 O O . VAL A 1 99 ? 5.928 11.827 -19.988 1.00 83.94 99 VAL A O 1
ATOM 733 N N . ARG A 1 100 ? 4.475 10.240 -20.610 1.00 86.50 100 ARG A N 1
ATOM 734 C CA . ARG A 1 100 ? 3.869 11.052 -21.671 1.00 86.50 100 ARG A CA 1
ATOM 735 C C . ARG A 1 100 ? 2.855 12.030 -21.076 1.00 86.50 100 ARG A C 1
ATOM 737 O O . ARG A 1 100 ? 1.817 11.616 -20.562 1.00 86.50 100 ARG A O 1
ATOM 744 N N . MET A 1 101 ? 3.135 13.327 -21.178 1.00 86.88 101 MET A N 1
ATOM 745 C CA . MET A 1 101 ? 2.220 14.368 -20.703 1.00 86.88 101 MET A CA 1
ATOM 746 C C . MET A 1 101 ? 0.972 14.472 -21.610 1.00 86.88 101 MET A C 1
ATOM 748 O O . MET A 1 101 ? 1.087 14.313 -22.828 1.00 86.88 101 MET A O 1
ATOM 752 N N . PRO A 1 102 ? -0.228 14.722 -21.047 1.00 85.75 102 PRO A N 1
ATOM 753 C CA . PRO A 1 102 ? -1.474 14.773 -21.819 1.00 85.75 102 PRO A CA 1
ATOM 754 C C . PRO A 1 102 ? -1.614 15.991 -22.750 1.00 85.75 102 PRO A C 1
ATOM 756 O O . PRO A 1 102 ? -2.445 15.949 -23.651 1.00 85.75 102 PRO A O 1
ATOM 759 N N . TYR A 1 103 ? -0.805 17.038 -22.574 1.00 85.50 103 TYR A N 1
ATOM 760 C CA . TYR A 1 103 ? -0.838 18.279 -23.365 1.00 85.50 103 TYR A CA 1
ATOM 761 C C . TYR A 1 103 ? 0.577 18.685 -23.797 1.00 85.50 103 TYR A C 1
ATOM 763 O O . TYR A 1 103 ? 1.107 19.705 -23.365 1.00 85.50 103 TYR A O 1
ATOM 771 N N . GLY A 1 104 ? 1.204 17.825 -24.602 1.00 62.06 104 GLY A N 1
ATOM 772 C CA . GLY A 1 104 ? 2.372 18.211 -25.399 1.00 62.06 104 GLY A CA 1
ATOM 773 C C . GLY A 1 104 ? 1.973 19.159 -26.518 1.00 62.06 104 GLY A C 1
ATOM 774 O O . GLY A 1 104 ? 0.944 18.863 -27.168 1.00 62.06 104 GLY A O 1
#

Secondary structure (DSSP, 8-state):
--HHHHHHHHHHS-S-TT-------------------PPPPPPSSPPPPPPPPP-GGGGHHHHHHHHHHHHHHHT--HHHHHHHHHHHHHHHHGGG-----TT-

Radius of gyration: 29.81 Å; chains: 1; bounding box: 51×58×73 Å

Organism: Streptococcus acidominimus (NCBI:txid1326)

pLDDT: mean 78.55, std 20.11, range [42.03, 98.25]